Protein AF-A0AA36AK00-F1 (afdb_monomer_lite)

Organism: Octopus vulgaris (NCBI:txid6645)

Radius of gyration: 28.01 Å; chains: 1; bounding box: 61×31×71 Å

pLDDT: mean 86.53, std 9.8, range [55.12, 95.5]

Sequence (122 aa):
MPKRKCKFRDEYSSEWTFIKQSRSYFEANCGVCNCTLSIEHGGKSDVRQHLERAKHKSSTASTLKETGKINFLIKKNTDEESKIIAAEVTMAFHIVHHHQSFSSNDCTNGLLPTVFPDSKIA

Structure (mmCIF, N/CA/C/O backbone):
data_AF-A0AA36AK00-F1
#
_entry.id   AF-A0AA36AK00-F1
#
loop_
_atom_site.group_PDB
_atom_site.id
_atom_site.type_symbol
_atom_site.label_atom_id
_atom_site.label_alt_id
_atom_site.label_comp_id
_atom_site.label_asym_id
_atom_site.label_entity_id
_atom_site.label_seq_id
_atom_site.pdbx_PDB_ins_code
_atom_site.Cartn_x
_atom_site.Cartn_y
_atom_site.Cartn_z
_atom_site.occupancy
_atom_site.B_iso_or_equiv
_atom_site.auth_seq_id
_atom_site.auth_comp_id
_atom_site.auth_asym_id
_atom_site.auth_atom_id
_atom_site.pdbx_PDB_model_num
ATOM 1 N N . MET A 1 1 ? 27.489 9.751 -43.017 1.00 58.47 1 MET A N 1
ATOM 2 C CA . MET A 1 1 ? 27.658 8.380 -42.480 1.00 58.47 1 MET A CA 1
ATOM 3 C C . MET A 1 1 ? 26.577 8.137 -41.433 1.00 58.47 1 MET A C 1
ATOM 5 O O . MET A 1 1 ? 26.445 8.993 -40.561 1.00 58.47 1 MET A O 1
ATOM 9 N N . PRO A 1 2 ? 25.777 7.059 -41.502 1.00 64.50 2 PRO A N 1
ATOM 10 C CA . PRO A 1 2 ? 24.781 6.774 -40.470 1.00 64.50 2 PRO A CA 1
ATOM 11 C C . PRO A 1 2 ? 25.492 6.523 -39.135 1.00 64.50 2 PRO A C 1
ATOM 13 O O . PRO A 1 2 ? 26.404 5.698 -39.067 1.00 64.50 2 PRO A O 1
ATOM 16 N N . LYS A 1 3 ? 25.114 7.248 -38.077 1.00 71.19 3 LYS A N 1
ATOM 17 C CA . LYS A 1 3 ? 25.655 6.998 -36.734 1.00 71.19 3 LYS A CA 1
ATOM 18 C C . LYS A 1 3 ? 25.208 5.602 -36.285 1.00 71.19 3 LYS A C 1
ATOM 20 O O . LYS A 1 3 ? 24.032 5.264 -36.416 1.00 71.19 3 LYS A O 1
ATOM 25 N N . ARG A 1 4 ? 26.143 4.778 -35.795 1.00 81.00 4 ARG A N 1
ATOM 26 C CA . ARG A 1 4 ? 25.831 3.435 -35.276 1.00 81.00 4 ARG A CA 1
ATOM 27 C C . ARG A 1 4 ? 24.835 3.549 -34.125 1.00 81.00 4 ARG A C 1
ATOM 29 O O . ARG A 1 4 ? 25.059 4.332 -33.209 1.00 81.00 4 ARG A O 1
ATOM 36 N N . LYS A 1 5 ? 23.777 2.737 -34.172 1.00 85.56 5 LYS A N 1
ATOM 37 C CA . LYS A 1 5 ? 22.808 2.631 -33.080 1.00 85.56 5 LYS A CA 1
ATOM 38 C C . LYS A 1 5 ? 23.419 1.906 -31.878 1.00 85.56 5 LYS A C 1
ATOM 40 O O . LYS A 1 5 ? 24.046 0.856 -32.046 1.00 85.56 5 LYS A O 1
ATOM 45 N N . CYS A 1 6 ? 23.216 2.440 -30.681 1.00 88.00 6 CYS A N 1
ATOM 46 C CA . CYS A 1 6 ? 23.623 1.835 -29.416 1.00 88.00 6 CYS A CA 1
ATOM 47 C C . CYS A 1 6 ? 22.563 0.845 -28.917 1.00 88.00 6 CYS A C 1
ATOM 49 O O . CYS A 1 6 ? 21.374 1.144 -28.926 1.00 88.00 6 CYS A O 1
ATOM 51 N N . LYS A 1 7 ? 23.005 -0.336 -28.474 1.00 91.38 7 LYS A N 1
ATOM 52 C CA . LYS A 1 7 ? 22.150 -1.366 -27.867 1.00 91.38 7 LYS A CA 1
ATOM 53 C C . LYS A 1 7 ? 22.283 -1.346 -26.346 1.00 91.38 7 LYS A C 1
ATOM 55 O O . LYS A 1 7 ? 23.322 -0.932 -25.827 1.00 91.38 7 LYS A O 1
ATOM 60 N N . PHE A 1 8 ? 21.256 -1.834 -25.663 1.00 91.56 8 PHE A N 1
ATOM 61 C CA . PHE A 1 8 ? 21.251 -2.061 -24.227 1.00 91.56 8 PHE A CA 1
ATOM 62 C C . PHE A 1 8 ? 22.385 -3.012 -23.842 1.00 91.56 8 PHE A C 1
ATOM 64 O O . PHE A 1 8 ? 22.679 -3.965 -24.566 1.00 91.56 8 PHE A O 1
ATOM 71 N N . ARG A 1 9 ? 23.030 -2.724 -22.713 1.00 91.06 9 ARG A N 1
ATOM 72 C CA . ARG A 1 9 ? 24.090 -3.546 -22.129 1.00 91.06 9 ARG A CA 1
ATOM 73 C C . ARG A 1 9 ? 23.735 -3.854 -20.687 1.00 91.06 9 ARG A C 1
ATOM 75 O O . ARG A 1 9 ? 23.258 -2.964 -19.986 1.00 91.06 9 ARG A O 1
ATOM 82 N N . ASP A 1 10 ? 24.059 -5.057 -20.232 1.00 88.75 10 ASP A N 1
ATOM 83 C CA . ASP A 1 10 ? 23.810 -5.483 -18.848 1.00 88.75 10 ASP A CA 1
ATOM 84 C C . ASP A 1 10 ? 24.534 -4.602 -17.816 1.00 88.75 10 ASP A C 1
ATOM 86 O O . ASP A 1 10 ? 24.053 -4.420 -16.699 1.00 88.75 10 ASP A O 1
ATOM 90 N N . GLU A 1 11 ? 25.626 -3.948 -18.232 1.00 91.12 11 GLU A N 1
ATOM 91 C CA . GLU A 1 11 ? 26.335 -2.915 -17.465 1.00 91.12 11 GLU A CA 1
ATOM 92 C C . GLU A 1 11 ? 25.389 -1.809 -16.942 1.00 91.12 11 GLU A C 1
ATOM 94 O O . GLU A 1 11 ? 25.600 -1.252 -15.862 1.00 91.12 11 GLU A O 1
ATOM 99 N N . TYR A 1 12 ? 24.319 -1.491 -17.682 1.00 90.75 12 TYR A N 1
ATOM 100 C CA . TYR A 1 12 ? 23.353 -0.462 -17.288 1.00 90.75 12 TYR A CA 1
ATOM 101 C C . TYR A 1 12 ? 22.540 -0.892 -16.071 1.00 90.75 12 TYR A C 1
ATOM 103 O O . TYR A 1 12 ? 22.303 -0.074 -15.188 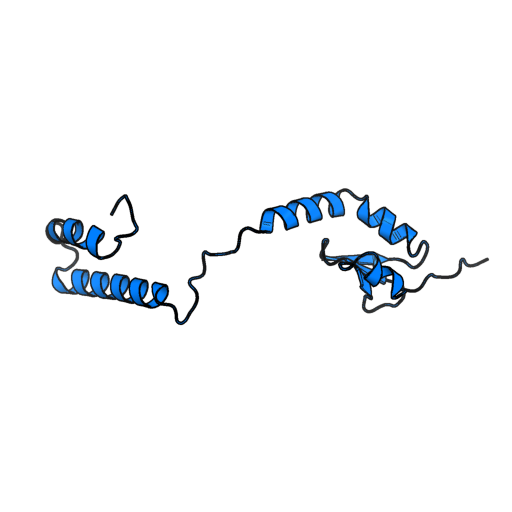1.00 90.75 12 TYR A O 1
ATOM 111 N N . SER A 1 13 ? 22.157 -2.167 -16.002 1.00 90.12 13 SER A N 1
ATOM 112 C CA . SER A 1 13 ? 21.422 -2.717 -14.86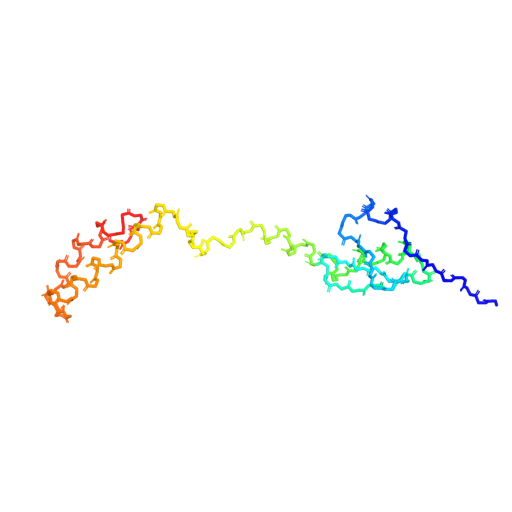2 1.00 90.12 13 SER A CA 1
ATOM 113 C C . SER A 1 13 ? 22.316 -2.935 -13.641 1.00 90.12 13 SER A C 1
ATOM 115 O O . SER A 1 13 ? 21.813 -2.888 -12.520 1.00 90.12 13 SER A O 1
ATOM 117 N N . SER A 1 14 ? 23.632 -3.117 -13.827 1.00 91.00 14 SER A N 1
ATOM 118 C CA . SER A 1 14 ? 24.582 -3.132 -12.705 1.00 91.00 14 SER A CA 1
ATOM 119 C C . SER A 1 14 ? 24.835 -1.745 -12.106 1.00 91.00 14 SER A C 1
ATOM 121 O O . SER A 1 14 ? 24.968 -1.632 -10.893 1.00 91.00 14 SER A O 1
ATOM 123 N N . GLU A 1 15 ? 24.879 -0.687 -12.926 1.00 93.38 15 GLU A N 1
ATOM 124 C CA . GLU A 1 15 ? 25.087 0.691 -12.442 1.00 93.38 15 GLU A CA 1
ATOM 125 C C . GLU A 1 15 ? 23.792 1.316 -11.911 1.00 93.38 15 GLU A C 1
ATOM 127 O O . GLU A 1 15 ? 23.804 2.020 -10.903 1.00 93.38 15 GLU A O 1
ATOM 132 N N . TRP A 1 16 ? 22.659 1.025 -12.555 1.00 92.62 16 TRP A N 1
ATOM 133 C CA . TRP A 1 16 ? 21.341 1.507 -12.157 1.00 92.62 16 TRP A CA 1
ATOM 134 C C . TRP A 1 16 ? 20.356 0.343 -12.067 1.00 92.62 16 TRP A C 1
ATOM 136 O O . TRP A 1 16 ? 19.746 -0.062 -13.055 1.00 92.62 16 TRP A O 1
ATOM 146 N N . THR A 1 17 ? 20.135 -0.158 -10.852 1.00 91.31 17 THR A N 1
ATOM 147 C CA . THR A 1 17 ? 19.268 -1.323 -10.580 1.00 91.31 17 THR A CA 1
ATOM 148 C C . THR A 1 17 ? 17.810 -1.138 -11.023 1.00 91.31 17 THR A C 1
ATOM 150 O O . THR A 1 17 ? 17.101 -2.111 -11.287 1.00 91.31 17 THR A O 1
ATOM 153 N N . PHE A 1 18 ? 17.350 0.111 -11.135 1.00 91.75 18 PHE A N 1
ATOM 154 C CA . PHE A 1 18 ? 16.011 0.475 -11.608 1.00 91.75 18 PHE A CA 1
ATOM 155 C C . PHE A 1 18 ? 15.913 0.642 -13.134 1.00 91.75 18 PHE A C 1
ATOM 157 O O . PHE A 1 18 ? 14.818 0.897 -13.638 1.00 91.75 18 PHE A O 1
ATOM 164 N N . ILE A 1 19 ? 17.018 0.513 -13.874 1.00 94.50 19 ILE A N 1
ATOM 165 C CA . ILE A 1 19 ? 17.040 0.527 -15.339 1.00 94.50 19 ILE A CA 1
ATOM 166 C C . ILE A 1 19 ? 17.119 -0.911 -15.851 1.00 94.50 19 ILE A C 1
ATOM 168 O O . ILE A 1 19 ? 18.044 -1.659 -15.531 1.00 94.50 19 ILE A O 1
ATOM 172 N N . LYS A 1 20 ? 16.154 -1.302 -16.681 1.00 94.06 20 LYS A N 1
ATOM 173 C CA . LYS A 1 20 ? 16.075 -2.642 -17.280 1.00 94.06 20 LYS A CA 1
ATOM 174 C C . LYS A 1 20 ? 15.930 -2.550 -18.790 1.00 94.06 20 LYS A C 1
ATOM 176 O O . LYS A 1 20 ? 15.462 -1.539 -19.312 1.00 94.06 20 LYS A O 1
ATOM 181 N N . GLN A 1 21 ? 16.304 -3.612 -19.496 1.00 91.88 21 GLN A N 1
ATOM 182 C CA . GLN A 1 21 ? 16.056 -3.688 -20.930 1.00 91.88 21 GLN A CA 1
ATOM 183 C C . GLN A 1 21 ? 14.544 -3.654 -21.209 1.00 91.88 21 GLN A C 1
ATOM 185 O O . GLN A 1 21 ? 13.761 -4.316 -20.524 1.00 91.88 21 GLN A O 1
ATOM 190 N N . SER A 1 22 ? 14.132 -2.874 -22.212 1.00 90.31 22 SER A N 1
ATOM 191 C CA . SER A 1 22 ? 12.761 -2.898 -22.732 1.00 90.31 22 SER A CA 1
ATOM 192 C C . SER A 1 22 ? 12.560 -4.092 -23.685 1.00 90.31 22 SER A C 1
ATOM 194 O O . SER A 1 22 ? 13.435 -4.936 -23.870 1.00 90.31 22 SER A O 1
ATOM 196 N N . ARG A 1 23 ? 11.406 -4.152 -24.358 1.00 87.06 23 ARG A N 1
ATOM 197 C CA . ARG A 1 23 ? 11.152 -5.110 -25.450 1.00 87.06 23 ARG A CA 1
ATOM 198 C C . ARG A 1 23 ? 12.133 -4.931 -26.612 1.00 87.06 23 ARG A C 1
ATOM 200 O O . ARG A 1 23 ? 12.476 -5.895 -27.287 1.00 87.06 23 ARG A O 1
ATOM 207 N N . SER A 1 24 ? 12.572 -3.694 -26.844 1.00 89.25 24 SER A N 1
ATOM 208 C CA . SER A 1 24 ? 13.564 -3.355 -27.860 1.00 89.25 24 SER A CA 1
ATOM 209 C C . SER A 1 24 ? 14.965 -3.298 -27.257 1.00 89.25 24 SER A C 1
ATOM 211 O O . SER A 1 24 ? 15.170 -2.716 -26.194 1.00 89.25 24 SER A O 1
ATOM 213 N N . TYR A 1 25 ? 15.954 -3.828 -27.980 1.00 89.50 25 TYR A N 1
ATOM 214 C CA . TYR A 1 25 ? 17.370 -3.708 -27.615 1.00 89.50 25 TYR A CA 1
ATOM 215 C C . TYR A 1 25 ? 17.887 -2.267 -27.667 1.00 89.50 25 TYR A C 1
ATOM 217 O O . TYR A 1 25 ? 18.981 -2.014 -27.179 1.00 89.50 25 TYR A O 1
ATOM 225 N N . PHE A 1 26 ? 17.156 -1.333 -28.277 1.00 92.00 26 PHE A N 1
ATOM 226 C CA . PHE A 1 26 ? 17.558 0.074 -28.376 1.00 92.00 26 PHE A CA 1
ATOM 227 C C . PHE A 1 26 ? 16.799 0.984 -27.402 1.00 92.00 26 PHE A C 1
ATOM 229 O O . PHE A 1 26 ? 16.884 2.210 -27.481 1.00 92.00 26 PHE A O 1
ATOM 236 N N . GLU A 1 27 ? 16.064 0.388 -26.468 1.00 92.69 27 GLU A N 1
ATOM 237 C CA . GLU A 1 27 ? 15.293 1.097 -25.460 1.00 92.69 27 GLU A CA 1
ATOM 238 C C . GLU A 1 27 ? 15.558 0.517 -24.072 1.00 92.69 27 GLU A C 1
ATOM 240 O O . GLU A 1 27 ? 15.751 -0.688 -23.892 1.00 92.69 27 GLU A O 1
ATOM 245 N N . ALA A 1 28 ? 15.514 1.383 -23.069 1.00 93.81 28 ALA A N 1
ATOM 246 C CA . ALA A 1 28 ? 15.593 1.005 -21.669 1.00 93.81 28 ALA A CA 1
ATOM 247 C C . ALA A 1 28 ? 14.308 1.418 -20.948 1.00 93.81 28 ALA A C 1
ATOM 249 O O . ALA A 1 28 ? 13.706 2.441 -21.259 1.00 93.81 28 ALA A O 1
ATOM 250 N N . ASN A 1 29 ? 13.874 0.629 -19.977 1.00 95.06 29 ASN A N 1
ATOM 251 C CA . ASN A 1 29 ? 12.768 0.962 -19.096 1.00 95.06 29 ASN A CA 1
ATOM 252 C C . ASN A 1 29 ? 13.316 1.467 -17.757 1.00 95.06 29 ASN A C 1
ATOM 254 O O . ASN A 1 29 ? 14.193 0.837 -17.165 1.00 95.06 29 ASN A O 1
ATOM 258 N N . CYS A 1 30 ? 12.793 2.600 -17.291 1.00 94.56 30 CYS A N 1
ATOM 259 C CA . CYS A 1 30 ? 13.081 3.135 -15.969 1.00 94.56 30 CYS A CA 1
ATOM 260 C C . CYS A 1 30 ? 11.939 2.808 -15.010 1.00 94.56 30 CYS A C 1
ATOM 262 O O . CYS A 1 30 ? 10.836 3.337 -15.162 1.00 94.56 30 CYS A O 1
ATOM 264 N N . GLY A 1 31 ? 12.228 2.000 -13.990 1.00 91.19 31 GLY A N 1
ATOM 265 C CA . GLY A 1 31 ? 11.265 1.609 -12.962 1.00 91.19 31 GLY A CA 1
ATOM 266 C C . GLY A 1 31 ? 10.820 2.765 -12.065 1.00 91.19 31 GLY A C 1
ATOM 267 O O . GLY A 1 31 ? 9.679 2.777 -11.625 1.00 91.19 31 GLY A O 1
ATOM 268 N N . VAL A 1 32 ? 11.671 3.776 -11.851 1.00 91.50 32 VAL A N 1
ATOM 269 C CA . VAL A 1 32 ? 11.316 4.963 -11.048 1.00 91.50 32 VAL A CA 1
ATOM 270 C C . VAL A 1 32 ? 10.308 5.851 -11.777 1.00 91.50 32 VAL A C 1
ATOM 272 O O . VAL A 1 32 ? 9.347 6.337 -11.193 1.00 91.50 32 VAL A O 1
ATOM 275 N N . CYS A 1 33 ? 10.522 6.082 -13.072 1.00 91.56 33 CYS A N 1
ATOM 276 C CA . CYS A 1 33 ? 9.651 6.943 -13.875 1.00 91.56 33 CYS A CA 1
ATOM 277 C C . CYS A 1 33 ? 8.492 6.192 -14.539 1.00 91.56 33 CYS A C 1
ATOM 279 O O . CYS A 1 33 ? 7.681 6.832 -15.217 1.00 91.56 33 CYS A O 1
ATOM 281 N N . ASN A 1 34 ? 8.480 4.861 -14.416 1.00 90.38 34 ASN A N 1
ATOM 282 C CA . ASN A 1 34 ? 7.625 3.927 -15.140 1.00 90.38 34 ASN A CA 1
ATOM 283 C C . ASN A 1 34 ? 7.497 4.278 -16.636 1.00 90.38 34 ASN A C 1
ATOM 285 O O . ASN A 1 34 ? 6.400 4.413 -17.178 1.00 90.38 34 ASN A O 1
ATOM 289 N N . CYS A 1 35 ? 8.630 4.525 -17.303 1.00 91.56 35 CYS A N 1
AT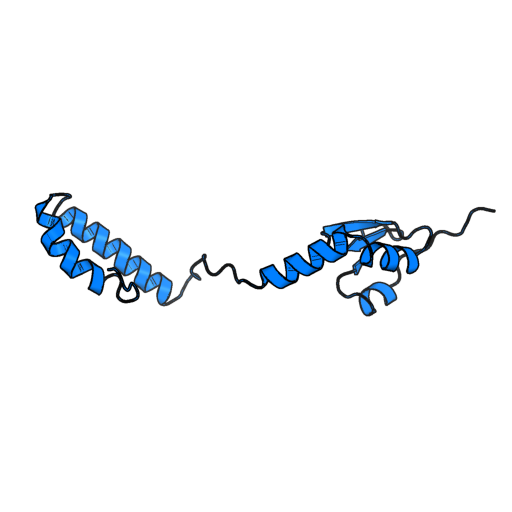OM 290 C CA . CYS A 1 35 ? 8.645 4.930 -18.707 1.00 91.56 35 CYS A CA 1
ATOM 291 C C . CYS A 1 35 ? 9.796 4.305 -19.493 1.00 91.56 35 CYS A C 1
ATOM 293 O O . CYS A 1 35 ? 10.866 4.027 -18.949 1.00 91.56 35 CYS A O 1
ATOM 295 N N . THR A 1 36 ? 9.586 4.160 -20.798 1.00 93.56 36 THR A N 1
ATOM 296 C CA . THR A 1 36 ? 10.613 3.728 -21.747 1.00 93.56 36 THR A CA 1
ATOM 297 C C . THR A 1 36 ? 11.403 4.935 -22.250 1.00 93.56 36 THR A C 1
ATOM 299 O O . THR A 1 36 ? 10.821 5.951 -22.630 1.00 93.56 36 THR A O 1
ATOM 302 N N . LEU A 1 37 ? 12.729 4.835 -22.239 1.00 93.00 37 LEU A N 1
ATOM 303 C CA . LEU A 1 37 ? 13.654 5.801 -22.816 1.00 93.00 37 LEU A CA 1
ATOM 304 C C . LEU A 1 37 ? 14.402 5.174 -23.996 1.00 93.00 37 LEU A C 1
ATOM 306 O O . LEU A 1 37 ? 14.814 4.014 -23.953 1.00 93.00 37 LEU A O 1
ATOM 310 N N . SER A 1 38 ? 14.588 5.967 -25.044 1.00 92.44 38 SER A N 1
ATOM 311 C CA . SER A 1 38 ? 15.413 5.592 -26.186 1.00 92.44 38 SER A CA 1
ATOM 312 C C . SER A 1 38 ? 16.891 5.741 -25.828 1.00 92.44 38 SER A C 1
ATOM 314 O O . SER A 1 38 ? 17.286 6.750 -25.245 1.00 92.44 38 SER A O 1
ATOM 316 N N . ILE A 1 39 ? 17.688 4.729 -26.170 1.00 92.69 39 ILE A N 1
ATOM 317 C CA . ILE A 1 39 ? 19.144 4.720 -25.988 1.00 92.69 39 ILE A CA 1
ATOM 318 C C . ILE A 1 39 ? 19.878 4.571 -27.326 1.00 92.69 39 ILE A C 1
ATOM 320 O O . ILE A 1 39 ? 21.083 4.328 -27.335 1.00 92.69 39 ILE A O 1
ATOM 324 N N . GLU A 1 40 ? 19.178 4.686 -28.467 1.00 90.69 40 GLU A N 1
ATOM 325 C CA . GLU A 1 40 ? 19.755 4.344 -29.776 1.00 90.69 40 GLU A CA 1
ATOM 326 C C . GLU A 1 40 ? 20.928 5.252 -30.163 1.00 90.69 40 GLU A C 1
ATOM 328 O O . GLU A 1 40 ? 21.772 4.842 -30.957 1.00 90.69 40 GLU A O 1
ATOM 333 N N . HIS A 1 41 ? 20.985 6.481 -29.649 1.00 87.81 41 HIS A N 1
ATOM 334 C CA . HIS A 1 41 ? 21.912 7.505 -30.136 1.00 87.81 41 HIS A CA 1
ATOM 335 C C . HIS A 1 41 ? 23.050 7.822 -29.164 1.00 87.81 41 HIS A C 1
ATOM 337 O O . HIS A 1 41 ? 24.181 8.021 -29.606 1.00 87.81 41 HIS A O 1
ATOM 343 N N . GLY A 1 42 ? 22.764 7.882 -27.866 1.00 85.94 42 GLY A N 1
ATOM 344 C CA . GLY A 1 42 ? 23.708 8.235 -26.809 1.00 85.94 42 GLY A CA 1
ATOM 345 C C . GLY A 1 42 ? 23.961 7.111 -25.806 1.00 85.94 42 GLY A C 1
ATOM 346 O O . GLY A 1 42 ? 24.872 7.238 -24.984 1.00 85.94 42 GLY A O 1
ATOM 347 N N . GLY A 1 43 ? 23.206 6.007 -25.855 1.00 90.94 43 GLY A N 1
ATOM 348 C CA . GLY A 1 43 ? 23.410 4.856 -24.980 1.00 90.94 43 GLY A CA 1
ATOM 349 C C . GLY A 1 43 ? 23.367 5.260 -23.504 1.00 90.94 43 GLY A C 1
ATOM 350 O O . GLY A 1 43 ? 22.376 5.783 -22.998 1.00 90.94 43 GLY A O 1
ATOM 351 N N . LYS A 1 44 ? 24.504 5.094 -22.823 1.00 91.56 44 LYS A N 1
ATOM 352 C CA . LYS A 1 44 ? 24.704 5.478 -21.418 1.00 91.56 44 LYS A CA 1
ATOM 353 C C . LYS A 1 44 ? 24.478 6.974 -21.157 1.00 91.56 44 LYS A C 1
ATOM 355 O O . LYS A 1 44 ? 24.021 7.346 -20.079 1.00 91.56 44 LYS A O 1
ATOM 360 N N . SER A 1 45 ? 24.789 7.837 -22.122 1.00 91.75 45 SER A N 1
ATOM 361 C CA . SER A 1 45 ? 24.576 9.283 -21.991 1.00 91.75 45 SER A CA 1
ATOM 362 C C . SER A 1 45 ? 23.091 9.646 -21.982 1.00 91.75 45 SER A C 1
ATOM 364 O O . SER A 1 45 ? 22.704 10.541 -21.234 1.00 91.75 45 SER A O 1
ATOM 366 N N . ASP A 1 46 ? 22.254 8.922 -22.732 1.00 92.50 46 ASP A N 1
ATOM 367 C CA . ASP A 1 46 ? 20.798 9.127 -22.727 1.00 92.50 46 ASP A CA 1
ATOM 368 C C . ASP A 1 46 ? 20.200 8.738 -21.371 1.00 92.50 46 ASP A C 1
ATOM 370 O O . ASP A 1 46 ? 19.342 9.447 -20.840 1.00 92.50 46 ASP A O 1
ATOM 374 N N . VAL A 1 47 ? 20.716 7.662 -20.761 1.00 93.00 47 VAL A N 1
ATOM 375 C CA . VAL A 1 47 ? 20.347 7.267 -19.395 1.00 93.00 47 VAL A CA 1
ATOM 376 C C . VAL A 1 47 ? 20.720 8.370 -18.404 1.00 93.00 47 VAL A C 1
ATOM 378 O O . VAL A 1 47 ? 19.867 8.808 -17.641 1.00 93.00 47 VAL A O 1
ATOM 381 N N . ARG A 1 48 ? 21.948 8.902 -18.451 1.00 94.38 48 ARG A N 1
ATOM 382 C CA . ARG A 1 48 ? 22.362 10.008 -17.564 1.00 94.38 48 ARG A CA 1
ATOM 383 C C . ARG A 1 48 ? 21.523 11.263 -17.757 1.00 94.38 48 ARG A C 1
ATOM 385 O O . ARG A 1 48 ? 21.096 11.867 -16.780 1.00 94.38 48 ARG A O 1
ATOM 392 N N . GLN A 1 49 ? 21.239 11.631 -19.004 1.00 94.75 49 GLN A N 1
ATOM 393 C CA . GLN A 1 49 ? 20.366 12.763 -19.283 1.00 94.75 49 GLN A CA 1
ATOM 394 C C . GLN A 1 49 ? 18.967 12.531 -18.703 1.00 94.75 49 GLN A C 1
ATOM 396 O O . GLN A 1 49 ? 18.385 13.453 -18.140 1.00 94.75 49 GLN A O 1
ATOM 401 N N . HIS A 1 50 ? 18.426 11.314 -18.812 1.00 94.12 50 HIS A N 1
ATOM 402 C CA . HIS A 1 50 ? 17.147 10.959 -18.206 1.00 94.12 50 HIS A CA 1
ATOM 403 C C . HIS A 1 50 ? 17.151 11.162 -16.682 1.00 94.12 50 HIS A C 1
ATOM 405 O O . HIS A 1 50 ? 16.195 11.746 -16.173 1.00 94.12 50 HIS A O 1
ATOM 411 N N . LEU A 1 51 ? 18.218 10.757 -15.980 1.00 93.19 51 LEU A N 1
ATOM 412 C CA . LEU A 1 51 ? 18.349 10.940 -14.525 1.00 93.19 51 LEU A CA 1
ATOM 413 C C . LEU A 1 51 ? 18.325 12.421 -14.115 1.00 93.19 51 LEU A C 1
ATOM 415 O O . LEU A 1 51 ? 17.761 12.775 -13.081 1.00 93.19 51 LEU A O 1
ATOM 419 N N . GLU A 1 52 ? 18.878 13.299 -14.953 1.00 94.44 52 GLU A N 1
ATOM 420 C CA . GLU A 1 52 ? 18.921 14.739 -14.686 1.00 94.44 52 GLU A CA 1
ATOM 421 C C . GLU A 1 52 ? 17.599 15.471 -14.962 1.00 94.44 52 GLU A C 1
ATOM 423 O O . GLU A 1 52 ? 17.403 16.597 -14.487 1.00 94.44 52 GLU A O 1
ATOM 428 N N . ARG A 1 53 ? 16.667 14.855 -15.703 1.00 93.81 53 ARG A N 1
ATOM 429 C CA . ARG A 1 53 ? 15.380 15.478 -16.041 1.00 93.81 53 ARG A CA 1
ATOM 430 C C . ARG A 1 53 ? 14.515 15.672 -14.797 1.00 93.81 53 ARG A C 1
ATOM 432 O O . ARG A 1 53 ? 14.438 14.811 -13.923 1.00 93.81 53 ARG A O 1
ATOM 439 N N . ALA A 1 54 ? 13.754 16.769 -14.794 1.00 91.94 54 ALA A N 1
ATOM 440 C CA . ALA A 1 54 ? 12.841 17.125 -13.706 1.00 91.94 54 ALA A CA 1
ATOM 441 C C . ALA A 1 54 ? 11.875 15.986 -13.334 1.00 91.94 54 ALA A C 1
ATOM 443 O O . ALA A 1 54 ? 11.664 15.739 -12.153 1.00 91.94 54 ALA A O 1
ATOM 444 N N . LYS A 1 55 ? 11.358 15.245 -14.329 1.00 91.75 55 LYS A N 1
ATOM 445 C CA . LYS A 1 55 ? 10.478 14.087 -14.102 1.00 91.75 55 LYS A CA 1
ATOM 446 C C . LYS A 1 55 ? 11.150 12.996 -13.264 1.00 91.75 55 LYS A C 1
ATOM 448 O O . LYS A 1 55 ? 10.513 12.437 -12.386 1.00 91.75 55 LYS A O 1
ATOM 453 N N . HIS A 1 56 ? 12.417 12.679 -13.531 1.00 93.06 56 HIS A N 1
ATOM 454 C CA . HIS A 1 56 ? 13.110 11.646 -12.766 1.00 93.06 56 HIS A CA 1
ATOM 455 C C . HIS A 1 56 ? 13.361 12.104 -11.331 1.00 93.06 56 HIS A C 1
ATOM 457 O O . HIS A 1 56 ? 13.037 11.372 -10.403 1.00 93.06 56 HIS A O 1
ATOM 463 N N . LYS A 1 57 ? 13.838 13.343 -11.155 1.00 93.44 57 LYS A N 1
ATOM 464 C CA . LYS A 1 57 ? 14.078 13.952 -9.836 1.00 93.44 57 LYS A CA 1
ATOM 465 C C . LYS A 1 57 ? 12.808 14.060 -8.985 1.00 93.44 57 LYS A C 1
ATOM 467 O O . LYS A 1 57 ? 12.862 13.850 -7.777 1.00 93.44 57 LYS A O 1
ATOM 472 N N . SER A 1 58 ? 11.665 14.384 -9.591 1.00 89.44 58 SER A N 1
ATOM 473 C CA . SER A 1 58 ? 10.393 14.426 -8.866 1.00 89.44 58 SER A CA 1
ATOM 474 C C . SER A 1 58 ? 9.886 13.025 -8.526 1.00 89.44 58 SER A C 1
ATOM 476 O O . SER A 1 58 ? 9.468 12.800 -7.395 1.00 89.44 58 SER A O 1
ATOM 478 N N . SER A 1 59 ? 9.973 12.065 -9.455 1.00 87.50 59 SER A N 1
ATOM 479 C CA . SER A 1 59 ? 9.570 10.677 -9.204 1.00 87.50 59 SER A CA 1
ATOM 480 C C . SER A 1 59 ? 10.411 10.010 -8.113 1.00 87.50 59 SER A C 1
ATOM 482 O O . SER A 1 59 ? 9.833 9.396 -7.224 1.00 87.50 59 SER A O 1
ATOM 484 N N . THR A 1 60 ? 11.740 10.173 -8.107 1.00 87.62 60 THR A N 1
ATOM 485 C CA . THR A 1 60 ? 12.594 9.650 -7.022 1.00 87.62 60 THR A CA 1
ATOM 486 C C . THR A 1 60 ? 12.216 10.243 -5.667 1.00 87.62 60 THR A C 1
ATOM 488 O O . THR A 1 60 ? 12.103 9.509 -4.685 1.00 87.62 60 THR A O 1
ATOM 491 N N . ALA A 1 61 ? 11.970 11.556 -5.605 1.00 83.31 61 ALA A N 1
ATOM 492 C CA . ALA A 1 61 ? 11.532 12.220 -4.381 1.00 83.31 61 ALA A CA 1
ATOM 493 C C . ALA A 1 61 ? 10.165 11.709 -3.888 1.00 83.31 61 ALA A C 1
ATOM 495 O O . ALA A 1 61 ? 9.963 11.590 -2.681 1.00 83.31 61 ALA A O 1
ATOM 496 N N . SER A 1 62 ? 9.239 11.388 -4.797 1.00 75.94 62 SER A N 1
ATOM 497 C CA . SER A 1 62 ? 7.940 10.796 -4.453 1.00 75.94 62 SER A CA 1
ATOM 498 C C . SER A 1 62 ? 8.070 9.358 -3.951 1.00 75.94 62 SER A C 1
ATOM 500 O O . SER A 1 62 ? 7.509 9.034 -2.910 1.00 75.94 62 SER A O 1
ATOM 502 N N . THR A 1 63 ? 8.866 8.515 -4.613 1.00 69.50 63 THR A N 1
ATOM 503 C CA . THR A 1 63 ? 9.073 7.117 -4.198 1.00 69.50 63 THR A CA 1
ATOM 504 C C . THR A 1 63 ? 9.704 7.011 -2.805 1.00 69.50 63 THR A C 1
ATOM 506 O O . THR A 1 63 ? 9.350 6.124 -2.036 1.00 69.50 63 THR A O 1
ATOM 509 N N . LEU A 1 64 ? 10.593 7.940 -2.430 1.00 64.19 64 LEU A N 1
ATOM 510 C CA . LEU A 1 64 ? 11.147 8.002 -1.069 1.00 64.19 64 LEU A CA 1
ATOM 511 C C . LEU A 1 64 ? 10.081 8.354 -0.012 1.00 64.19 64 LEU A C 1
ATOM 513 O O . LEU A 1 64 ? 10.159 7.884 1.125 1.00 64.19 64 LEU A O 1
ATOM 517 N N . LYS A 1 65 ? 9.071 9.152 -0.385 1.00 61.00 65 LYS A N 1
ATOM 518 C CA . LYS A 1 65 ? 7.943 9.526 0.486 1.00 61.00 65 LYS A CA 1
ATOM 519 C C . LYS A 1 65 ? 6.892 8.417 0.599 1.00 61.00 65 LYS A C 1
ATOM 521 O O . LYS A 1 65 ? 6.274 8.282 1.649 1.00 61.00 65 LYS A O 1
ATOM 526 N N . GLU A 1 66 ? 6.743 7.576 -0.422 1.00 59.28 66 GLU A N 1
ATOM 527 C CA . GLU A 1 66 ? 5.869 6.389 -0.426 1.00 59.28 66 GLU A CA 1
ATOM 528 C C . GLU A 1 66 ? 6.437 5.187 0.362 1.00 59.28 66 GLU A C 1
ATOM 530 O O . GLU A 1 66 ? 6.036 4.044 0.168 1.00 59.28 66 GLU A O 1
ATOM 535 N N . THR A 1 67 ? 7.345 5.418 1.312 1.00 55.12 67 THR A N 1
ATOM 536 C CA . THR A 1 67 ? 7.707 4.414 2.333 1.00 55.12 67 THR A CA 1
ATOM 537 C C . THR A 1 67 ? 6.638 4.264 3.421 1.00 55.12 67 THR A C 1
ATOM 539 O O . THR A 1 67 ? 6.729 3.370 4.268 1.00 55.12 67 THR A O 1
ATOM 542 N N . GLY A 1 68 ? 5.591 5.094 3.381 1.00 58.19 68 GLY A N 1
ATOM 543 C CA . GLY A 1 68 ? 4.364 4.879 4.132 1.00 58.19 68 GLY A CA 1
ATOM 544 C C . GLY A 1 68 ? 3.689 3.599 3.657 1.00 58.19 68 GLY A C 1
ATOM 545 O O . GLY A 1 68 ? 2.921 3.617 2.701 1.00 58.19 68 GLY A O 1
ATOM 546 N N . LYS A 1 69 ? 3.994 2.477 4.320 1.00 59.16 69 LYS A N 1
ATOM 547 C CA . LYS A 1 69 ? 3.247 1.224 4.186 1.00 59.16 69 LYS A CA 1
ATOM 548 C C . LYS A 1 69 ? 1.760 1.568 4.153 1.00 59.16 69 LYS A C 1
ATOM 550 O O . LYS A 1 69 ? 1.278 2.258 5.052 1.00 59.16 69 LYS A O 1
ATOM 555 N N . ILE A 1 70 ? 1.045 1.088 3.138 1.00 60.66 70 ILE A N 1
ATOM 556 C CA . ILE A 1 70 ? -0.415 1.159 3.071 1.00 60.66 70 ILE A CA 1
ATOM 557 C C . ILE A 1 70 ? -0.950 0.211 4.157 1.00 60.66 70 ILE A C 1
ATOM 559 O O . ILE A 1 70 ? -1.400 -0.894 3.884 1.00 60.66 70 ILE A O 1
ATOM 563 N N . ASN A 1 71 ? -0.822 0.619 5.419 1.00 59.28 71 ASN A N 1
ATOM 564 C CA . ASN A 1 71 ? -1.257 -0.122 6.601 1.00 59.28 71 ASN A CA 1
ATOM 565 C C . ASN A 1 71 ? -2.774 -0.011 6.810 1.00 59.28 71 ASN A C 1
ATOM 567 O O . ASN A 1 71 ? -3.277 -0.459 7.828 1.00 59.28 71 ASN A O 1
ATOM 571 N N . PHE A 1 72 ? -3.507 0.595 5.871 1.00 63.47 72 PHE A N 1
ATOM 572 C CA . PHE A 1 72 ? -4.964 0.671 5.947 1.00 63.47 72 PHE A CA 1
ATOM 573 C C . PHE A 1 72 ? -5.624 -0.703 5.772 1.00 63.47 72 PHE A C 1
ATOM 575 O O . PHE A 1 72 ? -6.720 -0.942 6.265 1.00 63.47 72 PHE A O 1
ATOM 582 N N . LEU A 1 73 ? -4.963 -1.615 5.057 1.00 68.94 73 LEU A N 1
ATOM 583 C CA . LEU A 1 73 ? -5.475 -2.961 4.851 1.00 68.94 73 LEU A CA 1
ATOM 584 C C . LEU A 1 73 ? -5.038 -3.844 6.018 1.00 68.94 73 LEU A C 1
ATOM 586 O O . LEU A 1 73 ? -3.860 -4.196 6.132 1.00 68.94 73 LEU A O 1
ATOM 590 N N . ILE A 1 74 ? -6.005 -4.217 6.855 1.00 74.94 74 ILE A N 1
ATOM 591 C CA . ILE A 1 74 ? -5.822 -5.232 7.893 1.00 74.94 74 ILE A CA 1
ATOM 592 C C . ILE A 1 74 ? -5.341 -6.515 7.214 1.00 74.94 74 ILE A C 1
ATOM 594 O O . ILE A 1 74 ? -5.869 -6.950 6.184 1.00 74.94 74 ILE A O 1
ATOM 598 N N . LYS A 1 75 ? -4.292 -7.118 7.768 1.00 77.69 75 LYS A N 1
ATOM 599 C CA . LYS A 1 75 ? -3.768 -8.380 7.250 1.00 77.69 75 LYS A CA 1
ATOM 600 C C . LYS A 1 75 ? -4.728 -9.507 7.620 1.00 77.69 75 LYS A C 1
ATOM 602 O O . LYS A 1 75 ? -5.058 -9.677 8.790 1.00 77.69 75 LYS A O 1
ATOM 607 N N . LYS A 1 76 ? -5.106 -10.309 6.625 1.00 79.50 76 LYS A N 1
ATOM 608 C CA . LYS A 1 76 ? -5.902 -11.523 6.839 1.00 79.50 76 LYS A CA 1
ATOM 609 C C . LYS A 1 76 ? -5.177 -12.501 7.763 1.00 79.50 76 LYS A C 1
ATOM 611 O O . LYS A 1 76 ? -3.953 -12.629 7.689 1.00 79.50 76 LYS A O 1
ATOM 616 N N . ASN A 1 77 ? -5.954 -13.238 8.543 1.00 80.00 77 ASN A N 1
ATOM 617 C CA . ASN A 1 77 ? -5.536 -14.244 9.509 1.00 80.00 77 ASN A CA 1
ATOM 618 C C . ASN A 1 77 ? -4.629 -13.676 10.614 1.00 80.00 77 ASN A C 1
ATOM 620 O O . ASN A 1 77 ? -3.585 -14.239 10.944 1.00 80.00 77 ASN A O 1
ATOM 624 N N . THR A 1 78 ? -5.008 -12.512 11.145 1.00 86.00 78 THR A N 1
ATOM 625 C CA . THR A 1 78 ? -4.335 -11.879 12.284 1.00 86.00 78 THR A CA 1
ATOM 626 C C . THR A 1 78 ? -5.259 -11.767 13.493 1.00 86.00 78 THR A C 1
ATOM 628 O O . THR A 1 78 ? -6.484 -11.804 13.379 1.00 86.00 78 THR A O 1
ATOM 631 N N . ASP A 1 79 ? -4.658 -11.616 14.674 1.00 87.00 79 ASP A N 1
ATOM 632 C CA . ASP A 1 79 ? -5.381 -11.322 15.919 1.00 87.00 79 ASP A CA 1
ATOM 633 C C . ASP A 1 79 ? -6.194 -10.017 15.813 1.00 87.00 79 ASP A C 1
ATOM 635 O O . ASP A 1 79 ? -7.313 -9.933 16.312 1.00 87.00 79 ASP A O 1
ATOM 639 N N . GLU A 1 80 ? -5.671 -9.029 15.080 1.00 86.62 80 GLU A N 1
ATOM 640 C CA . GLU A 1 80 ? -6.353 -7.764 14.796 1.00 86.62 80 GLU A CA 1
ATOM 641 C C . GLU A 1 80 ? -7.658 -7.980 14.016 1.00 86.62 80 GLU A C 1
ATOM 643 O O . GLU A 1 80 ? -8.699 -7.468 14.417 1.00 86.62 80 GLU A O 1
ATOM 648 N N . GLU A 1 81 ? -7.642 -8.810 12.966 1.00 89.50 81 GLU A N 1
ATOM 649 C CA . GLU A 1 81 ? -8.855 -9.159 12.212 1.00 89.50 81 GLU A CA 1
ATOM 650 C C . GLU A 1 81 ? -9.907 -9.827 13.111 1.00 89.50 81 GLU A C 1
ATOM 652 O O . GLU A 1 81 ? -11.081 -9.471 13.062 1.00 89.50 81 GLU A O 1
ATOM 657 N N . SER A 1 82 ? -9.488 -10.742 13.991 1.00 90.38 82 SER A N 1
ATOM 658 C CA . SER A 1 82 ? -10.401 -11.412 14.932 1.00 90.38 82 SER A CA 1
ATOM 659 C C . SER A 1 82 ? -11.061 -10.429 15.903 1.00 90.38 82 SER A C 1
ATOM 661 O O . SER A 1 82 ? -12.257 -10.536 16.176 1.00 90.38 82 SER A O 1
ATOM 663 N N . LYS A 1 83 ? -10.301 -9.449 16.405 1.00 90.81 83 LYS A N 1
ATOM 664 C CA . LYS A 1 83 ? -10.812 -8.399 17.299 1.00 90.81 83 LYS A CA 1
ATOM 665 C C . LYS A 1 83 ? -11.792 -7.470 16.593 1.00 90.81 83 LYS A C 1
ATOM 667 O O . LYS A 1 83 ? -12.825 -7.143 17.167 1.00 90.81 83 LYS A O 1
ATOM 672 N N . ILE A 1 84 ? -11.507 -7.105 15.344 1.00 90.12 84 ILE A N 1
ATOM 673 C CA . ILE A 1 84 ? -12.402 -6.281 14.524 1.00 90.12 84 ILE A CA 1
ATOM 674 C C . ILE A 1 84 ? -13.714 -7.021 14.257 1.00 90.12 84 ILE A C 1
ATOM 676 O O . ILE A 1 84 ? -14.782 -6.461 14.479 1.00 90.12 84 ILE A O 1
ATOM 680 N N . ILE A 1 85 ? -13.653 -8.304 13.888 1.00 91.88 85 ILE A N 1
ATOM 681 C CA . ILE A 1 85 ? -14.855 -9.129 13.697 1.00 91.88 85 ILE A CA 1
ATOM 682 C C . ILE A 1 85 ? -15.667 -9.207 14.995 1.00 91.88 85 ILE A C 1
ATOM 684 O O . ILE A 1 85 ? -16.884 -9.033 14.976 1.00 91.88 85 ILE A O 1
ATOM 688 N N . ALA A 1 86 ? -15.016 -9.444 16.137 1.00 93.31 86 ALA A N 1
ATOM 689 C CA . A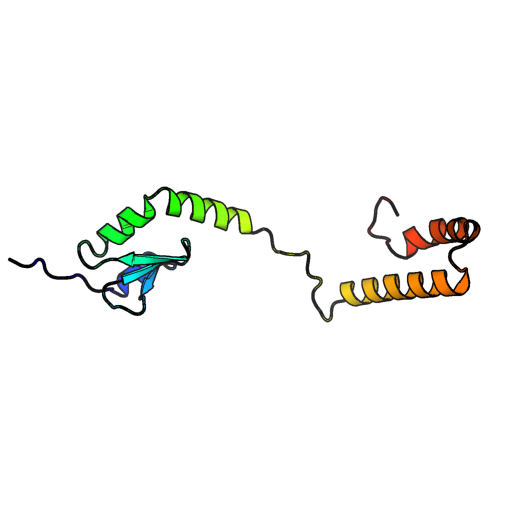LA A 1 86 ? -15.700 -9.480 17.427 1.00 93.31 86 ALA A CA 1
ATOM 690 C C . ALA A 1 86 ? -16.382 -8.141 17.748 1.00 93.31 86 ALA A C 1
ATOM 692 O O . ALA A 1 86 ? -17.521 -8.136 18.221 1.00 93.31 86 ALA A O 1
ATOM 693 N N . ALA A 1 87 ? -15.725 -7.019 17.448 1.00 93.81 87 ALA A N 1
ATOM 694 C CA . ALA A 1 87 ? -16.284 -5.686 17.617 1.00 93.81 87 ALA A CA 1
ATOM 695 C C . ALA A 1 87 ? -17.527 -5.462 16.743 1.00 93.81 87 ALA A C 1
ATOM 697 O O . ALA A 1 87 ? -18.585 -5.097 17.257 1.00 93.81 87 ALA A O 1
ATOM 698 N N . GLU A 1 88 ? -17.434 -5.756 15.445 1.00 93.19 88 GLU A N 1
ATOM 699 C CA . GLU A 1 88 ? -18.539 -5.627 14.489 1.00 93.19 88 GLU A CA 1
ATOM 700 C C . GLU A 1 88 ? -19.742 -6.497 14.876 1.00 93.19 88 GLU A C 1
ATOM 702 O O . GLU A 1 88 ? -20.878 -6.018 14.911 1.00 93.19 88 GLU A O 1
ATOM 707 N N . VAL A 1 89 ? -19.498 -7.766 15.222 1.00 95.50 89 VAL A N 1
ATOM 708 C CA . VAL A 1 89 ? -20.546 -8.713 15.627 1.00 95.50 89 VAL A CA 1
ATOM 709 C C . VAL A 1 89 ? -21.211 -8.273 16.930 1.00 95.50 89 VAL A C 1
ATOM 711 O O . VAL A 1 89 ? -22.436 -8.328 17.036 1.00 95.50 89 VAL A O 1
ATOM 714 N N . THR A 1 90 ? -20.435 -7.797 17.905 1.00 94.69 90 THR A N 1
ATOM 715 C CA . THR A 1 90 ? -20.974 -7.296 19.179 1.00 94.69 90 THR A CA 1
ATOM 716 C C . THR A 1 90 ? -21.879 -6.091 18.949 1.00 94.69 90 THR A C 1
ATOM 718 O O . THR A 1 90 ? -22.976 -6.025 19.502 1.00 94.69 90 THR A O 1
ATOM 721 N N . MET A 1 91 ? -21.468 -5.167 18.079 1.00 92.81 91 MET A N 1
ATOM 722 C CA . MET A 1 91 ? -22.255 -3.979 17.758 1.00 92.81 91 MET A CA 1
ATOM 723 C C . MET A 1 91 ? -23.536 -4.327 16.993 1.00 92.81 91 MET A C 1
ATOM 725 O O . MET A 1 91 ? -24.606 -3.806 17.311 1.00 92.81 91 MET A O 1
ATOM 729 N N . ALA A 1 92 ? -23.459 -5.258 16.038 1.00 94.06 92 ALA A N 1
ATOM 730 C CA . ALA A 1 92 ? -24.628 -5.773 15.330 1.00 94.06 92 ALA A CA 1
ATOM 731 C C . ALA A 1 92 ? -25.618 -6.452 16.291 1.00 94.06 92 ALA A C 1
ATOM 733 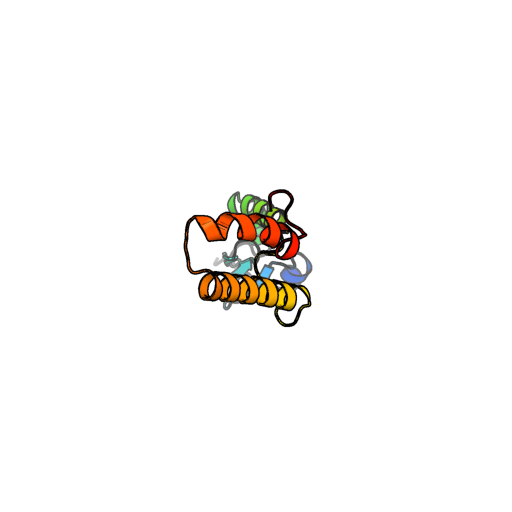O O . ALA A 1 92 ? -26.818 -6.180 16.239 1.00 94.06 92 ALA A O 1
ATOM 734 N N . PHE A 1 93 ? -25.120 -7.288 17.206 1.00 93.69 93 PHE A N 1
ATOM 735 C CA . PHE A 1 93 ? -25.941 -7.935 18.225 1.00 93.69 93 PHE A CA 1
ATOM 736 C C . PHE A 1 93 ? -26.605 -6.915 19.158 1.00 93.69 93 PHE A C 1
ATOM 738 O O . PHE A 1 93 ? -27.806 -7.004 19.403 1.00 93.69 93 PHE A O 1
ATOM 745 N N . HIS A 1 94 ? -25.855 -5.914 19.627 1.00 92.25 94 HIS A N 1
ATOM 746 C CA . HIS A 1 94 ? -26.369 -4.837 20.477 1.00 92.25 94 HIS A CA 1
ATOM 747 C C . HIS A 1 94 ? -27.517 -4.072 19.812 1.00 92.25 94 HIS A C 1
ATOM 749 O O . HIS A 1 94 ? -28.558 -3.863 20.435 1.00 92.25 94 HIS A O 1
ATOM 755 N N . ILE A 1 95 ? -27.358 -3.720 18.531 1.00 90.69 95 ILE A N 1
ATOM 756 C CA . ILE A 1 95 ? -28.396 -3.046 17.737 1.00 90.69 95 ILE A CA 1
ATOM 757 C C . ILE A 1 95 ? -29.643 -3.922 17.609 1.00 90.69 95 ILE A C 1
ATOM 759 O O . ILE A 1 95 ? -30.752 -3.415 17.734 1.00 90.69 95 ILE A O 1
ATOM 763 N N . VAL A 1 96 ? -29.496 -5.225 17.366 1.00 91.12 96 VAL A N 1
ATOM 764 C CA . VAL A 1 96 ? -30.647 -6.137 17.258 1.00 91.12 96 VAL A CA 1
ATOM 765 C C . VAL A 1 96 ? -31.343 -6.313 18.611 1.00 91.12 96 VAL A C 1
ATOM 767 O O . VAL A 1 96 ? -32.569 -6.325 18.672 1.00 91.12 96 VAL A O 1
ATOM 770 N N . HIS A 1 97 ? -30.579 -6.415 19.699 1.00 90.44 97 HIS A N 1
ATOM 771 C CA . HIS A 1 97 ? -31.110 -6.635 21.042 1.00 90.44 97 HIS A CA 1
ATOM 772 C C . HIS A 1 97 ? -31.867 -5.412 21.577 1.00 90.44 97 HIS A C 1
ATOM 774 O O . HIS A 1 97 ? -32.994 -5.528 22.059 1.00 90.44 97 HIS A O 1
ATOM 780 N N . HIS A 1 98 ? -31.266 -4.226 21.474 1.00 87.50 98 HIS A N 1
ATOM 781 C CA . HIS A 1 98 ? -31.833 -2.995 22.023 1.00 87.50 98 HIS A CA 1
ATOM 782 C C . HIS A 1 98 ? -32.633 -2.170 21.008 1.00 87.50 98 HIS A C 1
ATOM 784 O O . HIS A 1 98 ? -33.274 -1.196 21.400 1.00 87.50 98 HIS A O 1
ATOM 790 N N . HIS A 1 99 ? -32.651 -2.578 19.732 1.00 85.69 99 HIS A N 1
ATOM 791 C CA . HIS A 1 99 ? -33.094 -1.754 18.604 1.00 85.69 99 HIS A CA 1
ATOM 792 C C . HIS A 1 99 ? -32.274 -0.450 18.513 1.00 85.69 99 HIS A C 1
ATOM 794 O O . HIS A 1 99 ? -31.345 -0.214 19.281 1.00 85.69 99 HIS A O 1
ATOM 800 N N . GLN A 1 100 ? -32.590 0.420 17.551 1.00 80.94 100 GLN A N 1
ATOM 801 C CA . GLN A 1 100 ? -31.970 1.749 17.446 1.00 80.94 100 GLN A CA 1
ATOM 802 C C . GLN A 1 100 ? -32.768 2.799 18.234 1.00 80.94 100 GLN A C 1
ATOM 804 O O . GLN A 1 100 ? -33.177 3.823 17.686 1.00 80.94 100 GLN A O 1
ATOM 809 N N . SER A 1 101 ? -33.073 2.523 19.505 1.00 84.56 101 SER A N 1
ATOM 810 C CA . SER A 1 101 ? -33.776 3.492 20.349 1.00 84.56 101 SER A CA 1
ATOM 811 C C .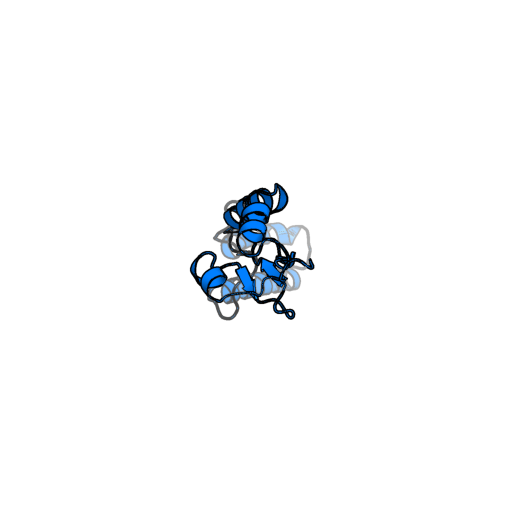 SER A 1 101 ? -32.814 4.563 20.870 1.00 84.56 101 SER A C 1
ATOM 813 O O . SER A 1 101 ? -31.611 4.359 20.980 1.00 84.56 101 SER A O 1
ATOM 815 N N . PHE A 1 102 ? -33.334 5.728 21.257 1.00 79.81 102 PHE A N 1
ATOM 816 C CA . PHE A 1 102 ? -32.496 6.724 21.931 1.00 79.81 102 PHE A CA 1
ATOM 817 C C . PHE A 1 102 ? -31.931 6.186 23.259 1.00 79.81 102 PHE A C 1
ATOM 819 O O . PHE A 1 102 ? -30.772 6.431 23.579 1.00 79.81 102 PHE A O 1
ATOM 826 N N . SER A 1 103 ? -32.726 5.393 23.987 1.00 82.94 103 SER A N 1
ATOM 827 C CA . SER A 1 103 ? -32.348 4.789 25.270 1.00 82.94 103 SER A CA 1
ATOM 828 C C . SER A 1 103 ? -31.262 3.718 25.164 1.00 82.94 103 SER A C 1
ATOM 830 O O . SER A 1 103 ? -30.563 3.472 26.142 1.00 82.94 103 SER A O 1
ATOM 832 N N . SER A 1 104 ? -31.072 3.088 23.999 1.00 83.94 104 SER A N 1
ATOM 833 C CA . SER A 1 104 ? -29.981 2.128 23.812 1.00 83.94 104 SER A CA 1
ATOM 834 C C . SER A 1 104 ? -28.611 2.807 23.799 1.00 83.94 104 SER A C 1
ATOM 836 O O . SER A 1 104 ? -27.603 2.141 24.014 1.00 83.94 104 SER A O 1
ATOM 838 N N . ASN A 1 105 ? -28.541 4.125 23.584 1.00 84.88 105 ASN A N 1
ATOM 839 C CA . ASN A 1 105 ? -27.270 4.849 23.605 1.00 84.88 105 ASN A CA 1
ATOM 840 C C . ASN A 1 105 ? -26.652 4.940 25.004 1.00 84.88 105 ASN A C 1
ATOM 842 O O . ASN A 1 105 ? -25.427 4.979 25.109 1.00 84.88 105 ASN A O 1
ATOM 846 N N . ASP A 1 106 ? -27.462 4.894 26.066 1.00 87.00 106 ASP A N 1
ATOM 847 C CA . ASP A 1 106 ? -26.955 4.908 27.443 1.00 87.00 106 ASP A CA 1
ATOM 848 C C . ASP A 1 106 ? -26.069 3.685 27.716 1.00 87.00 106 ASP A C 1
ATOM 850 O O . ASP A 1 106 ? -24.991 3.811 28.298 1.00 87.00 106 ASP A O 1
ATOM 854 N N . CYS A 1 107 ? -26.472 2.502 27.232 1.00 88.69 107 CYS A N 1
ATOM 855 C CA . CYS A 1 107 ? -25.646 1.298 27.312 1.00 88.69 107 CYS A CA 1
ATOM 856 C C . CYS A 1 107 ? -24.581 1.222 26.205 1.00 88.69 107 CYS A C 1
ATOM 858 O O . CYS A 1 107 ? -23.499 0.694 26.465 1.00 88.69 107 CYS A O 1
ATOM 860 N N . THR A 1 108 ? -24.814 1.797 25.016 1.00 90.25 108 THR A N 1
ATOM 861 C CA . THR A 1 108 ? -23.782 1.912 23.966 1.00 90.25 108 THR A CA 1
ATOM 862 C C . THR A 1 108 ? -22.547 2.661 24.470 1.00 90.25 108 THR A C 1
ATOM 864 O O . THR A 1 108 ? -21.433 2.206 24.233 1.00 90.25 108 THR A O 1
ATOM 867 N N . ASN A 1 109 ? -22.724 3.754 25.219 1.00 88.19 109 ASN A N 1
ATOM 868 C CA . ASN A 1 109 ? -21.611 4.538 25.766 1.00 88.19 109 ASN A CA 1
ATOM 869 C C . ASN A 1 109 ? -20.707 3.728 26.712 1.00 88.19 109 ASN A C 1
ATOM 871 O O . ASN A 1 109 ? -19.508 3.969 26.766 1.00 88.19 109 ASN A O 1
ATOM 875 N N . GLY A 1 110 ? -21.253 2.753 27.448 1.00 89.06 110 GLY A N 1
ATOM 876 C CA . GLY A 1 110 ? -20.446 1.835 28.263 1.00 89.06 110 GLY A CA 1
ATOM 877 C C . GLY A 1 110 ? -19.798 0.706 27.452 1.00 89.06 110 GLY A C 1
ATOM 878 O O . GLY A 1 110 ? -18.753 0.179 27.832 1.00 89.06 110 GLY A O 1
ATOM 879 N N . LEU A 1 111 ? -20.409 0.336 26.325 1.00 92.38 111 LEU A N 1
ATOM 880 C CA . LEU A 1 111 ? -19.935 -0.730 25.446 1.00 92.38 111 LEU A CA 1
ATOM 881 C C . LEU A 1 111 ? -18.765 -0.275 24.558 1.00 92.38 111 LEU A C 1
ATOM 883 O O . LEU A 1 111 ? -17.829 -1.048 24.357 1.00 92.38 111 LEU A O 1
ATOM 887 N N . LEU A 1 112 ? -18.781 0.968 24.067 1.00 92.81 112 LEU A N 1
ATOM 888 C CA . LEU A 1 112 ? -17.769 1.506 23.147 1.00 92.81 112 LEU A CA 1
ATOM 889 C C . LEU A 1 112 ? -16.321 1.384 23.666 1.00 92.81 112 LEU A C 1
ATOM 891 O O . LEU A 1 112 ? -15.500 0.853 22.914 1.00 92.81 112 LEU A O 1
ATOM 895 N N . PRO A 1 113 ? -15.990 1.723 24.931 1.00 92.88 113 PRO A N 1
ATOM 896 C CA . PRO A 1 113 ? -14.635 1.540 25.462 1.00 92.88 113 PRO A CA 1
ATOM 897 C C . PRO A 1 113 ? -14.198 0.072 25.544 1.00 92.88 113 PRO A C 1
ATOM 899 O O . PRO A 1 113 ? -13.007 -0.232 25.528 1.00 92.88 113 PRO A O 1
ATOM 902 N N . THR A 1 114 ? -15.158 -0.852 25.650 1.00 91.12 114 THR A N 1
ATOM 903 C CA . THR A 1 114 ? -14.884 -2.297 25.707 1.00 91.12 114 THR A CA 1
ATOM 904 C C . THR A 1 114 ? -14.625 -2.862 24.312 1.00 91.12 114 THR A C 1
ATOM 906 O O . THR A 1 114 ? -13.764 -3.721 24.137 1.00 91.12 114 THR A O 1
ATOM 909 N N . VAL A 1 115 ? -15.374 -2.378 23.318 1.00 93.06 115 VAL A N 1
ATOM 910 C CA . VAL A 1 115 ? -15.294 -2.819 21.921 1.00 93.06 115 VAL A CA 1
ATOM 911 C C . VAL A 1 115 ? -14.094 -2.198 21.196 1.00 93.06 115 VAL A C 1
ATOM 913 O O . VAL A 1 115 ? -13.463 -2.869 20.381 1.00 93.06 115 VAL A O 1
ATOM 916 N N . PHE A 1 116 ? -13.744 -0.952 21.529 1.00 91.88 116 PHE A N 1
ATOM 917 C CA . PHE A 1 116 ? -12.648 -0.189 20.923 1.00 91.88 116 PHE A CA 1
ATOM 918 C C . PHE A 1 116 ? -11.648 0.309 21.984 1.00 91.88 116 PHE A C 1
ATOM 920 O O . PHE A 1 116 ? -11.509 1.518 22.184 1.00 91.88 116 PHE A O 1
ATOM 927 N N . PRO A 1 117 ? -10.933 -0.593 22.682 1.00 89.06 117 PRO A N 1
ATOM 928 C CA . PRO A 1 117 ? -10.036 -0.222 23.782 1.00 89.06 117 PRO A CA 1
ATOM 929 C C . PRO A 1 117 ? -8.812 0.595 23.334 1.00 89.06 117 PRO A C 1
ATOM 931 O O . PRO A 1 117 ? -8.139 1.229 24.144 1.00 89.06 117 PRO A O 1
ATOM 934 N N . ASP A 1 118 ? -8.489 0.560 22.045 1.00 88.12 118 ASP A N 1
ATOM 935 C CA . ASP A 1 118 ? -7.415 1.316 21.408 1.00 88.12 118 ASP A CA 1
ATOM 936 C C . ASP A 1 118 ? -7.824 2.753 21.038 1.00 88.12 118 ASP A C 1
ATOM 938 O O . ASP A 1 118 ? -6.964 3.614 20.815 1.00 88.12 118 ASP A O 1
ATOM 942 N N . SER A 1 119 ? -9.126 3.044 21.018 1.00 87.88 119 SER A N 1
ATOM 943 C CA . SER A 1 119 ? -9.647 4.377 20.745 1.00 87.88 119 SER A CA 1
ATOM 944 C C . SER A 1 119 ? -9.629 5.243 22.004 1.00 87.88 119 SER A C 1
ATOM 946 O O . SER A 1 119 ? -10.256 4.941 23.012 1.00 87.88 119 SER A O 1
ATOM 948 N N . LYS A 1 120 ? -8.957 6.397 21.931 1.00 86.19 120 LYS A N 1
ATOM 949 C CA . LYS A 1 120 ? -8.904 7.384 23.031 1.00 86.19 120 LYS A CA 1
ATOM 950 C C . LYS A 1 120 ? -10.192 8.194 23.207 1.00 86.19 120 LYS A C 1
ATOM 952 O O . LYS A 1 120 ? -10.275 8.994 24.133 1.00 86.19 120 LYS A O 1
ATOM 957 N N . ILE A 1 121 ? -11.121 8.066 22.264 1.00 86.69 121 ILE A N 1
ATOM 958 C CA . ILE A 1 121 ? -12.368 8.837 22.197 1.00 86.69 121 ILE A CA 1
ATOM 959 C C . ILE A 1 121 ? -13.612 7.945 22.282 1.00 86.69 121 ILE A C 1
ATOM 961 O O . ILE A 1 121 ? -14.716 8.465 22.139 1.00 86.69 121 ILE A O 1
ATOM 965 N N . ALA A 1 122 ? -13.419 6.627 22.411 1.00 74.00 122 ALA A N 1
ATOM 966 C CA . ALA A 1 122 ? -14.501 5.664 22.586 1.00 74.00 122 ALA A CA 1
ATOM 967 C C . ALA A 1 122 ? -15.063 5.707 24.009 1.00 74.00 122 ALA A C 1
ATOM 969 O O . ALA A 1 122 ? -14.303 6.061 24.941 1.00 74.00 122 ALA A O 1
#

Foldseek 3Di:
DDQAFDFDDVVCCVVPVQWADDPDRQWIAGNLLRDIWGCGHPNVVSVVVVCVDPSNVVSVVVVVVVPPPPPVDDDPPDPVVVLLVVLVVVVVVLCVVVPPDPVSVVVVVVCCCVSCVVDPVD

Secondary structure (DSSP, 8-state):
-PPPPPPP-THHHHH-TTEEE-SSTTEEEETTTTEEEE-TTTTHHHHHHHHHSHHHHHHHHHHHHTTS--TTSPPSSSHHHHHHHHHHHHHHHHHHHHTT-TTHHHHHHHHHHHH-TT-TT-